Protein AF-A0A963H8M5-F1 (afdb_monomer)

Mean predicted aligned error: 11.71 Å

Nearest PDB structures (foldseek):
  8kea-assembly1_e  TM=5.798E-01  e=8.685E-01  unclassified Caudoviricetes
  7aeb-assembly1_H  TM=4.946E-01  e=1.391E+00  Algoriphagus machipongonensis

Foldseek 3Di:
DDDPDDDDDDDDDDPAPVQFAAWFPPWDDPDPDPVDPTDTRRGTDDDRHDPDDPVNCVVCVVVVVVLDPDDPDPVSVVVVVVVVD

Sequence (85 aa):
AGSGTEFTARYRIGNGPDGNVGAGAIAHAGTKEAAIVAVSNPLPASGGVAPESAAQLRRRAPQAFRTQQRAVTPADYAEVTERID

Structure (mmCIF, N/CA/C/O backbone):
data_AF-A0A963H8M5-F1
#
_entry.id   AF-A0A963H8M5-F1
#
loop_
_atom_site.group_PDB
_atom_site.id
_atom_site.type_symbol
_atom_site.label_atom_id
_atom_site.label_alt_id
_atom_site.label_comp_id
_atom_site.label_asym_id
_atom_site.label_entity_id
_atom_site.label_seq_id
_atom_site.pdbx_PDB_ins_code
_atom_site.Cartn_x
_atom_site.Cartn_y
_atom_site.Cartn_z
_atom_site.occupancy
_atom_site.B_iso_or_equiv
_atom_site.auth_seq_id
_atom_site.auth_comp_id
_atom_site.auth_asym_id
_atom_site.auth_atom_id
_atom_site.pdbx_PDB_model_num
ATOM 1 N N . ALA A 1 1 ? 0.799 -1.204 36.683 1.00 49.47 1 ALA A N 1
ATOM 2 C CA . ALA A 1 1 ? 1.563 -1.158 35.421 1.00 49.47 1 ALA A CA 1
ATOM 3 C C . ALA A 1 1 ? 2.926 -0.561 35.737 1.00 49.47 1 ALA A C 1
ATOM 5 O O . ALA A 1 1 ? 2.967 0.536 36.279 1.00 49.47 1 ALA A O 1
ATOM 6 N N . GLY A 1 2 ? 4.004 -1.328 35.559 1.00 55.78 2 GLY A N 1
ATOM 7 C CA . GLY A 1 2 ? 5.351 -0.919 35.963 1.00 55.78 2 GLY A CA 1
ATOM 8 C C . GLY A 1 2 ? 5.904 0.166 35.043 1.00 55.78 2 GLY A C 1
ATOM 9 O O . GLY A 1 2 ? 5.874 0.021 33.824 1.00 55.78 2 GLY A O 1
ATOM 10 N N . SER A 1 3 ? 6.390 1.259 35.624 1.00 71.50 3 SER A N 1
ATOM 11 C CA . SER A 1 3 ? 7.140 2.294 34.917 1.00 71.50 3 SER A CA 1
ATOM 12 C C . SER A 1 3 ? 8.463 1.699 34.421 1.00 71.50 3 SER A C 1
ATOM 14 O O . SER A 1 3 ? 9.361 1.457 35.225 1.00 71.50 3 SER A O 1
ATOM 16 N N . GLY A 1 4 ? 8.554 1.408 33.120 1.00 79.25 4 GLY A N 1
ATOM 17 C CA . GLY A 1 4 ? 9.755 0.837 32.494 1.00 79.25 4 GLY A CA 1
ATOM 18 C C . GLY A 1 4 ? 9.522 -0.021 31.243 1.00 79.25 4 GLY A C 1
ATOM 19 O O . GLY A 1 4 ? 10.490 -0.494 30.661 1.00 79.25 4 GLY A O 1
ATOM 20 N N . THR A 1 5 ? 8.277 -0.256 30.815 1.00 81.12 5 THR A N 1
ATOM 21 C CA . THR A 1 5 ? 8.006 -1.033 29.592 1.00 81.12 5 THR A CA 1
ATOM 22 C C . THR A 1 5 ? 8.193 -0.183 28.335 1.00 81.12 5 THR A C 1
ATOM 24 O O . THR A 1 5 ? 7.481 0.800 28.137 1.00 81.12 5 THR A O 1
ATOM 27 N N . GLU A 1 6 ? 9.117 -0.591 27.468 1.00 87.19 6 GLU A N 1
ATOM 28 C CA . GLU A 1 6 ? 9.314 -0.009 26.140 1.00 87.19 6 GLU A CA 1
ATOM 29 C C . GLU A 1 6 ? 8.499 -0.784 25.094 1.00 87.19 6 GLU A C 1
ATOM 31 O O . GLU A 1 6 ? 8.527 -2.015 25.049 1.00 87.19 6 GLU A O 1
ATOM 36 N N . PHE A 1 7 ? 7.762 -0.063 24.247 1.00 88.75 7 PHE A N 1
ATOM 37 C CA . PHE A 1 7 ? 6.976 -0.647 23.162 1.00 88.75 7 PHE A CA 1
ATOM 38 C C . PHE A 1 7 ? 7.586 -0.265 21.819 1.00 88.75 7 PHE A C 1
ATOM 40 O O . PHE A 1 7 ? 7.762 0.913 21.520 1.00 88.75 7 PHE A O 1
ATOM 47 N N . THR A 1 8 ? 7.847 -1.265 20.978 1.00 93.00 8 THR A N 1
ATOM 48 C CA . THR A 1 8 ? 8.226 -1.049 19.579 1.00 93.00 8 THR A CA 1
ATOM 49 C C . THR A 1 8 ? 7.083 -1.482 18.672 1.00 93.00 8 THR A C 1
ATOM 51 O O . THR A 1 8 ? 6.646 -2.630 18.725 1.00 93.00 8 THR A O 1
ATOM 54 N N . ALA A 1 9 ? 6.628 -0.582 17.802 1.00 93.12 9 ALA A N 1
ATOM 55 C CA . ALA A 1 9 ? 5.661 -0.891 16.757 1.00 93.12 9 ALA A CA 1
ATOM 56 C C . ALA A 1 9 ? 6.333 -0.824 15.382 1.00 93.12 9 ALA A C 1
ATOM 58 O O . ALA A 1 9 ? 7.078 0.109 15.083 1.00 93.12 9 ALA A O 1
ATOM 59 N N . ARG A 1 10 ? 6.035 -1.802 14.522 1.00 95.62 10 ARG A N 1
ATOM 60 C CA . ARG A 1 10 ? 6.366 -1.761 13.094 1.00 95.62 10 ARG A CA 1
ATOM 61 C C . ARG A 1 10 ? 5.071 -1.640 12.313 1.00 95.62 10 ARG A C 1
ATOM 63 O O . ARG A 1 10 ? 4.191 -2.485 12.441 1.00 95.62 10 ARG A O 1
ATOM 70 N N . TYR A 1 11 ? 4.969 -0.605 11.497 1.00 92.31 11 TYR A N 1
ATOM 71 C CA . TYR A 1 11 ? 3.818 -0.363 10.640 1.00 92.31 11 TYR A CA 1
ATOM 72 C C . TYR A 1 11 ? 4.292 0.029 9.243 1.00 92.31 11 TYR A C 1
ATOM 74 O O . TYR A 1 11 ? 5.462 0.352 9.035 1.00 92.31 11 TYR A O 1
ATOM 82 N N . ARG A 1 12 ? 3.384 -0.055 8.270 1.00 90.12 12 ARG A N 1
ATOM 83 C CA . ARG A 1 12 ? 3.651 0.351 6.888 1.00 90.12 12 ARG A CA 1
ATOM 84 C C . ARG A 1 12 ? 3.005 1.705 6.642 1.00 90.12 12 ARG A C 1
ATOM 86 O O . ARG A 1 12 ? 1.869 1.922 7.057 1.00 90.12 12 ARG A O 1
ATOM 93 N N . ILE A 1 13 ? 3.717 2.574 5.938 1.00 89.31 13 ILE A N 1
ATOM 94 C CA . ILE A 1 13 ? 3.194 3.841 5.429 1.00 89.31 13 ILE A CA 1
ATOM 95 C C . ILE A 1 13 ? 3.118 3.695 3.912 1.00 89.31 13 ILE A C 1
ATOM 97 O O . ILE A 1 13 ? 4.112 3.349 3.278 1.00 89.31 13 ILE A O 1
ATOM 101 N N . GLY A 1 14 ? 1.927 3.884 3.350 1.00 89.12 14 GLY A N 1
ATOM 102 C CA . GLY A 1 14 ? 1.697 3.837 1.907 1.00 89.12 14 GLY A CA 1
ATOM 103 C C . GLY A 1 14 ? 1.462 5.229 1.327 1.00 89.12 14 GLY A C 1
ATOM 104 O O . GLY A 1 14 ? 1.093 6.150 2.050 1.00 89.12 14 GLY A O 1
ATOM 105 N N . ASN A 1 15 ? 1.600 5.353 0.008 1.00 90.31 15 ASN A N 1
ATOM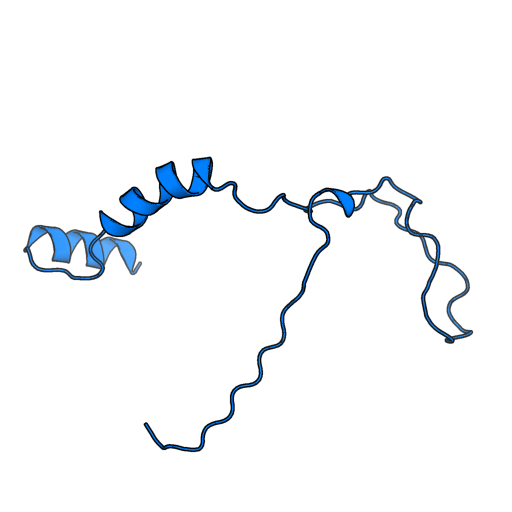 106 C CA . ASN A 1 15 ? 1.412 6.613 -0.726 1.00 90.31 15 ASN A CA 1
ATOM 107 C C . ASN A 1 15 ? -0.059 6.898 -1.087 1.00 90.31 15 ASN A C 1
ATOM 109 O O . ASN A 1 15 ? -0.348 7.788 -1.878 1.00 90.31 15 ASN A 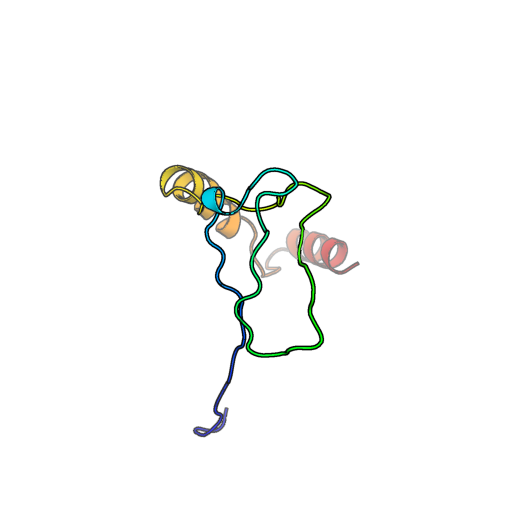O 1
ATOM 113 N N . GLY A 1 16 ? -1.005 6.123 -0.551 1.00 93.56 16 GLY A N 1
ATOM 114 C CA . GLY A 1 16 ? -2.410 6.232 -0.932 1.00 93.56 16 GLY A CA 1
ATOM 115 C C . GLY A 1 16 ? -2.635 5.898 -2.416 1.00 93.56 16 GLY A C 1
ATOM 116 O O . GLY A 1 16 ? -1.930 5.040 -2.956 1.00 93.56 16 GLY A O 1
ATOM 117 N N . PRO A 1 17 ? -3.619 6.532 -3.079 1.00 95.50 17 PRO A N 1
ATOM 118 C CA . PRO A 1 17 ? -3.980 6.231 -4.463 1.00 95.50 17 PRO A CA 1
ATOM 119 C C . PRO A 1 17 ? -2.851 6.450 -5.471 1.00 95.50 17 PRO A C 1
ATOM 121 O O . PRO A 1 17 ? -2.834 5.775 -6.494 1.00 95.50 17 PRO A O 1
ATOM 124 N N . ASP A 1 18 ? -1.889 7.320 -5.163 1.00 95.00 18 ASP A N 1
ATOM 125 C CA . ASP A 1 18 ? -0.736 7.600 -6.028 1.00 95.00 18 ASP A CA 1
ATOM 126 C C . ASP A 1 18 ? 0.190 6.379 -6.179 1.00 95.00 18 ASP A C 1
ATOM 128 O O . ASP A 1 18 ? 0.967 6.285 -7.125 1.00 95.00 18 ASP A O 1
ATOM 132 N N . GLY A 1 19 ? 0.098 5.411 -5.258 1.00 93.06 19 GLY A N 1
ATOM 133 C CA . GLY A 1 19 ? 0.781 4.121 -5.363 1.00 93.06 19 GLY A CA 1
ATOM 134 C C . GLY A 1 19 ? 0.098 3.119 -6.301 1.00 93.06 19 GLY A C 1
ATOM 135 O O . GLY A 1 19 ? 0.660 2.053 -6.555 1.00 93.06 19 GLY A O 1
ATOM 136 N N . ASN A 1 20 ? -1.100 3.427 -6.807 1.00 95.81 20 ASN A N 1
ATOM 137 C CA . ASN A 1 20 ? -1.802 2.567 -7.753 1.00 95.81 20 ASN A CA 1
ATOM 138 C C . ASN A 1 20 ? -1.244 2.808 -9.160 1.00 95.81 20 ASN A C 1
ATOM 140 O O . ASN A 1 20 ? -1.576 3.795 -9.814 1.00 95.81 20 ASN A O 1
ATOM 144 N N . VAL A 1 21 ? -0.392 1.899 -9.628 1.00 96.44 21 VAL A N 1
ATOM 145 C CA . VAL A 1 21 ? 0.286 2.003 -10.925 1.00 96.44 21 VAL A CA 1
ATOM 146 C C . VAL A 1 21 ? -0.056 0.827 -11.834 1.00 96.44 21 VAL A C 1
ATOM 148 O O . VAL A 1 21 ? -0.362 -0.272 -11.372 1.00 96.44 21 VAL A O 1
ATOM 151 N N . GLY A 1 22 ? 0.003 1.051 -13.147 1.00 97.44 22 GLY A N 1
ATOM 152 C CA . GLY A 1 22 ? -0.270 0.021 -14.149 1.00 97.44 22 GLY A CA 1
ATOM 153 C C . GLY A 1 22 ? 0.734 -1.135 -14.130 1.00 97.44 22 GLY A C 1
ATOM 154 O O . GLY A 1 22 ? 1.799 -1.055 -13.512 1.00 97.44 22 GLY A O 1
ATOM 155 N N . ALA A 1 23 ? 0.399 -2.219 -14.832 1.00 97.12 23 ALA A N 1
ATOM 156 C CA . ALA A 1 23 ? 1.342 -3.306 -15.086 1.00 97.12 23 ALA A CA 1
ATOM 157 C C . ALA A 1 23 ? 2.612 -2.773 -15.777 1.00 97.12 23 ALA A C 1
ATOM 159 O O . ALA A 1 23 ? 2.542 -1.887 -16.628 1.00 97.12 23 ALA A O 1
ATOM 160 N N . GLY A 1 24 ? 3.773 -3.294 -15.386 1.00 95.75 24 GLY A N 1
ATOM 161 C CA . GLY A 1 24 ? 5.088 -2.905 -15.899 1.00 95.75 24 GLY A CA 1
ATOM 162 C C . GLY A 1 24 ? 5.648 -1.577 -15.372 1.00 95.75 24 GLY A C 1
ATOM 163 O O . GLY A 1 24 ? 6.803 -1.272 -15.650 1.00 95.75 24 GLY A O 1
ATOM 164 N N . ALA A 1 25 ? 4.887 -0.793 -14.600 1.00 96.56 25 ALA A N 1
ATOM 165 C CA . ALA A 1 25 ? 5.360 0.486 -14.062 1.00 96.56 25 ALA A CA 1
ATOM 166 C C . ALA A 1 25 ? 6.462 0.333 -12.992 1.00 96.56 25 ALA A C 1
ATOM 168 O O . ALA A 1 25 ? 7.298 1.219 -12.820 1.00 96.56 25 ALA A O 1
ATOM 169 N N . ILE A 1 26 ? 6.485 -0.791 -12.272 1.00 94.56 26 ILE A N 1
ATOM 170 C CA . ILE A 1 26 ? 7.511 -1.118 -11.278 1.00 94.56 26 ILE A CA 1
ATOM 171 C C . ILE A 1 26 ? 8.594 -1.941 -11.973 1.00 94.56 26 ILE A C 1
ATOM 173 O O . ILE A 1 26 ? 8.453 -3.152 -12.094 1.00 94.56 26 ILE A O 1
ATOM 177 N N . ALA A 1 27 ? 9.665 -1.284 -12.419 1.00 95.31 27 ALA A N 1
ATOM 178 C CA . ALA A 1 27 ? 10.722 -1.912 -13.225 1.00 95.31 27 ALA A CA 1
ATOM 179 C C . ALA A 1 27 ? 12.138 -1.826 -12.619 1.00 95.31 27 ALA A C 1
ATOM 181 O O . ALA A 1 27 ? 13.097 -2.316 -13.208 1.00 95.31 27 ALA A O 1
ATOM 182 N N . HIS A 1 28 ? 12.288 -1.202 -11.447 1.00 92.69 28 HIS A N 1
ATOM 183 C CA . HIS A 1 28 ? 13.590 -0.966 -10.817 1.00 92.69 28 HIS A CA 1
ATOM 184 C C . HIS A 1 28 ? 13.642 -1.583 -9.420 1.00 92.69 28 HIS A C 1
ATOM 186 O O . HIS A 1 28 ? 12.714 -1.423 -8.628 1.00 92.69 28 HIS A O 1
ATOM 192 N N . ALA A 1 29 ? 14.752 -2.250 -9.102 1.00 92.06 29 ALA A N 1
ATOM 193 C CA . ALA A 1 29 ? 15.026 -2.778 -7.772 1.00 92.06 29 ALA A CA 1
ATOM 194 C C . ALA A 1 29 ? 16.030 -1.867 -7.049 1.00 92.06 29 ALA A C 1
ATOM 196 O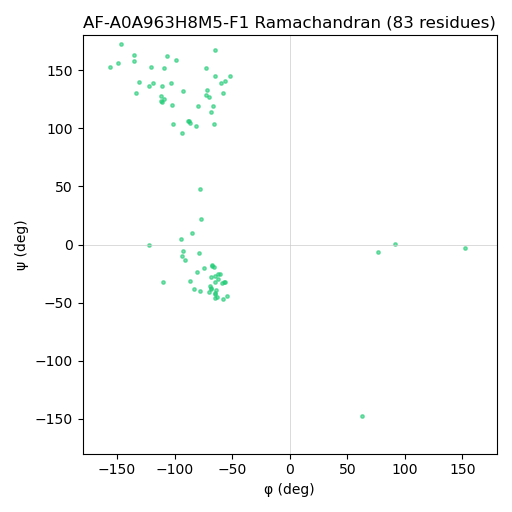 O . ALA A 1 29 ? 17.156 -1.686 -7.503 1.00 92.06 29 ALA A O 1
ATOM 197 N N . GLY A 1 30 ? 15.639 -1.297 -5.907 1.00 90.94 30 GLY A N 1
ATOM 198 C CA . GLY A 1 30 ? 16.503 -0.447 -5.076 1.00 90.94 30 GLY A CA 1
ATOM 199 C C . GLY A 1 30 ? 17.500 -1.240 -4.223 1.00 90.94 30 GLY A C 1
ATOM 200 O O . GLY A 1 30 ? 17.579 -1.021 -3.018 1.00 90.94 30 GLY A O 1
ATOM 201 N N . THR A 1 31 ? 18.209 -2.205 -4.811 1.00 90.62 31 THR A N 1
ATOM 202 C CA . THR A 1 31 ? 19.141 -3.110 -4.120 1.00 90.62 31 THR A CA 1
ATOM 203 C C . THR A 1 31 ? 20.449 -3.253 -4.896 1.00 90.62 31 THR A C 1
ATOM 205 O O . THR A 1 31 ? 20.494 -3.008 -6.097 1.00 90.62 31 THR A O 1
ATOM 208 N N . LYS A 1 32 ? 21.522 -3.642 -4.200 1.00 89.88 32 LYS A N 1
ATOM 209 C CA . LYS A 1 32 ? 22.841 -3.939 -4.789 1.00 89.88 32 LYS A CA 1
ATOM 210 C C . LYS A 1 32 ? 23.040 -5.429 -5.095 1.00 89.88 32 LYS A C 1
ATOM 212 O O . LYS A 1 32 ? 24.141 -5.829 -5.454 1.00 89.88 32 LYS A O 1
ATOM 217 N N . GLU A 1 33 ? 22.008 -6.246 -4.900 1.00 93.38 33 GLU A N 1
ATOM 218 C CA . GLU A 1 33 ? 22.066 -7.687 -5.135 1.00 93.38 33 GLU A CA 1
ATOM 219 C C . GLU A 1 33 ? 22.194 -7.993 -6.634 1.00 93.38 33 GLU A C 1
ATOM 221 O O . GLU A 1 33 ? 21.272 -7.737 -7.408 1.00 93.38 33 GLU A O 1
ATOM 226 N N . ALA A 1 34 ? 23.335 -8.555 -7.034 1.00 90.56 34 ALA A N 1
ATOM 227 C CA . ALA A 1 34 ? 23.660 -8.821 -8.433 1.00 90.56 34 ALA A CA 1
ATOM 228 C C . ALA A 1 34 ? 22.883 -10.011 -9.017 1.00 90.56 34 ALA A C 1
ATOM 230 O O . ALA A 1 34 ? 22.751 -10.113 -10.235 1.00 90.56 34 ALA A O 1
ATOM 231 N N . ALA A 1 35 ? 22.346 -10.900 -8.174 1.00 95.44 35 ALA A N 1
ATOM 232 C CA . ALA A 1 35 ? 21.522 -12.020 -8.626 1.00 95.44 35 ALA A CA 1
ATOM 233 C C . ALA A 1 35 ? 20.169 -11.583 -9.227 1.00 95.44 35 ALA A C 1
ATOM 235 O O . ALA A 1 35 ? 19.526 -12.360 -9.935 1.00 95.44 35 ALA A O 1
ATOM 236 N N . ILE A 1 36 ? 19.716 -10.353 -8.958 1.00 93.12 36 ILE A N 1
ATOM 237 C CA . ILE A 1 36 ? 18.453 -9.832 -9.488 1.00 93.12 36 ILE A CA 1
ATOM 238 C C . ILE A 1 36 ? 18.707 -9.212 -10.861 1.00 93.12 36 ILE A C 1
ATOM 240 O O . ILE A 1 36 ? 19.223 -8.105 -10.980 1.00 93.12 36 ILE A O 1
ATOM 244 N N . VAL A 1 37 ? 18.301 -9.933 -11.904 1.00 93.38 37 VAL A N 1
ATOM 245 C CA . VAL A 1 37 ? 18.512 -9.519 -13.301 1.00 93.38 37 VAL A CA 1
ATOM 246 C C . VAL A 1 37 ? 17.395 -8.601 -13.809 1.00 93.38 37 VAL A C 1
ATOM 248 O O . VAL A 1 37 ? 17.640 -7.728 -14.637 1.00 93.38 37 VAL A O 1
ATOM 251 N N . ALA A 1 38 ? 16.164 -8.778 -13.322 1.00 92.50 38 ALA A N 1
ATOM 252 C CA . ALA A 1 38 ? 15.020 -7.957 -13.705 1.00 92.50 38 ALA A CA 1
ATOM 253 C C . ALA A 1 38 ? 13.933 -7.961 -12.624 1.00 92.50 38 ALA A C 1
ATOM 255 O O . ALA A 1 38 ? 13.765 -8.935 -11.890 1.00 92.50 38 ALA A O 1
ATOM 256 N N . VAL A 1 39 ? 13.158 -6.877 -12.576 1.00 94.69 39 VAL A N 1
ATOM 257 C CA . VAL A 1 39 ? 11.931 -6.745 -11.786 1.00 94.69 39 VAL A CA 1
ATOM 258 C C . VAL A 1 39 ? 10.845 -6.192 -12.696 1.00 94.69 39 VAL A C 1
ATOM 260 O O . VAL A 1 39 ? 11.096 -5.319 -13.521 1.00 94.69 39 VAL A O 1
ATOM 263 N N . SER A 1 40 ? 9.635 -6.711 -12.547 1.00 96.69 40 SER A N 1
ATOM 264 C CA . SER A 1 40 ? 8.437 -6.146 -13.158 1.00 96.69 40 SER A CA 1
ATOM 265 C C . SER A 1 40 ? 7.236 -6.419 -12.258 1.00 96.69 40 SER A C 1
ATOM 267 O O . SER A 1 40 ? 7.251 -7.379 -11.483 1.00 96.69 40 SER A O 1
ATOM 269 N N . ASN A 1 41 ? 6.183 -5.608 -12.363 1.00 96.94 41 ASN A N 1
ATOM 270 C CA . ASN A 1 41 ? 4.857 -5.957 -11.857 1.00 96.94 41 ASN A CA 1
ATOM 271 C C . ASN A 1 41 ? 3.960 -6.415 -13.024 1.00 96.94 41 ASN A C 1
ATOM 273 O O . ASN A 1 41 ? 3.464 -5.577 -13.775 1.00 96.94 41 ASN A O 1
ATOM 277 N N . PRO A 1 42 ? 3.712 -7.726 -13.199 1.00 95.81 42 PRO A N 1
ATOM 278 C CA . PRO A 1 42 ? 2.858 -8.210 -14.289 1.00 95.81 42 PRO A CA 1
ATOM 279 C C . PRO A 1 42 ? 1.403 -7.747 -14.157 1.00 95.81 42 PRO A C 1
ATOM 281 O O . PRO A 1 42 ? 0.691 -7.616 -15.147 1.00 95.81 42 PRO A O 1
ATOM 284 N N . LEU A 1 43 ? 0.971 -7.498 -12.921 1.00 97.44 43 LEU A N 1
ATOM 285 C CA . LEU A 1 43 ? -0.348 -6.984 -12.583 1.00 97.44 43 LEU A CA 1
ATOM 286 C C . LEU A 1 43 ? -0.241 -5.537 -12.083 1.00 97.44 43 LEU A C 1
ATOM 288 O O . LEU A 1 43 ? 0.791 -5.160 -11.512 1.00 97.44 43 LEU A O 1
ATOM 292 N N . PRO A 1 44 ? -1.294 -4.720 -12.261 1.00 96.88 44 PRO A N 1
ATOM 293 C CA . PRO A 1 44 ? -1.329 -3.379 -11.697 1.00 96.88 44 PRO A CA 1
ATOM 294 C C . PRO A 1 44 ? -1.204 -3.426 -10.171 1.00 96.88 44 PRO A C 1
ATOM 296 O O . PRO A 1 44 ? -1.811 -4.267 -9.502 1.00 96.88 44 PRO A O 1
ATOM 299 N N . ALA A 1 45 ? -0.432 -2.495 -9.617 1.00 95.12 45 ALA A N 1
ATOM 300 C CA . ALA A 1 45 ? -0.444 -2.247 -8.185 1.00 95.12 45 ALA A CA 1
ATOM 301 C C . ALA A 1 45 ? -1.763 -1.551 -7.824 1.00 95.12 45 ALA A C 1
ATOM 303 O O . ALA A 1 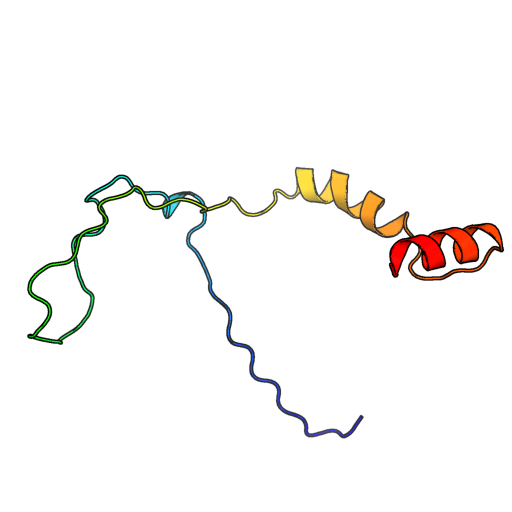45 ? -2.196 -0.618 -8.501 1.00 95.12 45 ALA A O 1
ATOM 304 N N . SER A 1 46 ? -2.420 -2.027 -6.772 1.00 94.75 46 SER A N 1
ATOM 305 C CA . SER A 1 46 ? -3.745 -1.560 -6.363 1.00 94.75 46 SER A CA 1
ATOM 306 C C . SER A 1 46 ? -3.892 -1.602 -4.839 1.00 94.75 46 SER A C 1
ATOM 308 O O . SER A 1 46 ? -3.015 -2.104 -4.133 1.00 94.75 46 SER A O 1
ATOM 310 N N . GLY A 1 47 ? -5.000 -1.065 -4.323 1.00 93.19 47 GLY A N 1
ATOM 311 C CA . GLY A 1 47 ? -5.291 -1.028 -2.885 1.00 93.19 47 GLY A CA 1
ATOM 312 C C . GLY A 1 47 ? -4.799 0.231 -2.164 1.00 93.19 47 GLY A C 1
ATOM 313 O O . GLY A 1 47 ? -5.029 0.372 -0.966 1.00 93.19 47 GLY A O 1
ATOM 314 N N . GLY A 1 48 ? -4.176 1.173 -2.873 1.00 93.12 48 GLY A N 1
ATOM 315 C CA . GLY A 1 48 ? -3.924 2.518 -2.373 1.00 93.12 48 GLY A CA 1
ATOM 316 C C . GLY A 1 48 ? -5.235 3.277 -2.177 1.00 93.12 48 GLY A C 1
ATOM 317 O O . GLY A 1 48 ? -5.982 3.486 -3.134 1.00 93.12 48 GLY A O 1
ATOM 318 N N . VAL A 1 49 ? -5.512 3.687 -0.938 1.00 92.69 49 VAL A N 1
ATOM 319 C CA . VAL A 1 49 ? -6.747 4.385 -0.549 1.00 92.69 49 VAL A CA 1
ATOM 320 C C . VAL A 1 49 ? -6.406 5.766 -0.006 1.00 92.69 49 VAL A C 1
ATOM 322 O O . VAL A 1 49 ? -5.420 5.936 0.713 1.00 92.69 49 VAL A O 1
ATOM 325 N N . ALA A 1 50 ? -7.212 6.764 -0.371 1.00 91.25 50 ALA A N 1
ATOM 326 C CA . ALA A 1 50 ? -7.053 8.115 0.148 1.00 91.25 50 ALA A CA 1
ATOM 327 C C . ALA A 1 50 ? -7.321 8.139 1.661 1.00 91.25 50 ALA A C 1
ATOM 329 O O . ALA A 1 50 ? -8.224 7.437 2.130 1.00 91.25 50 ALA A O 1
ATOM 330 N N . PRO A 1 51 ? -6.598 8.973 2.428 1.00 88.38 51 PRO A N 1
ATOM 331 C CA . PRO A 1 51 ? -6.960 9.237 3.811 1.00 88.38 51 PRO A CA 1
ATOM 332 C C . PRO A 1 51 ? -8.429 9.656 3.920 1.00 88.38 51 PRO A C 1
ATOM 334 O O . PRO A 1 51 ? -8.963 10.341 3.042 1.00 88.38 51 PRO A O 1
ATOM 337 N N . GLU A 1 52 ? -9.089 9.252 5.004 1.00 88.25 52 GLU A N 1
ATOM 338 C CA . GLU A 1 52 ? -10.461 9.683 5.257 1.00 88.25 52 GLU A CA 1
ATOM 339 C C . GLU A 1 52 ? -10.526 11.216 5.325 1.00 88.25 52 GLU A C 1
ATOM 341 O O . GLU A 1 52 ? -9.757 11.863 6.036 1.00 88.25 52 GLU A O 1
ATOM 346 N N . SER A 1 53 ? -11.463 11.813 4.588 1.00 90.69 53 SER A N 1
ATOM 347 C CA . SER A 1 53 ? -11.643 13.265 4.615 1.00 90.69 53 SER A CA 1
ATOM 348 C C . SER A 1 53 ? -12.280 13.730 5.927 1.00 90.69 53 SER A C 1
ATOM 350 O O . SER A 1 53 ? -13.128 13.049 6.506 1.00 90.69 53 SER A O 1
ATOM 352 N N . ALA A 1 54 ? -11.985 14.964 6.343 1.00 89.69 54 ALA A N 1
ATOM 353 C CA . ALA A 1 54 ? -12.604 15.564 7.529 1.00 89.69 54 ALA A CA 1
ATOM 354 C C . ALA A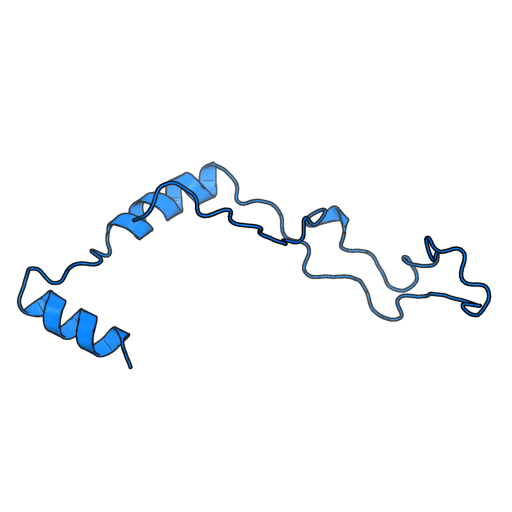 1 54 ? -14.146 15.585 7.463 1.00 89.69 54 ALA A C 1
ATOM 356 O O . ALA A 1 54 ? -14.820 15.453 8.483 1.00 89.69 54 ALA A O 1
ATOM 357 N N . ALA A 1 55 ? -14.727 15.724 6.267 1.00 89.31 55 ALA A N 1
ATOM 358 C CA . ALA A 1 55 ? -16.175 15.674 6.075 1.00 89.31 55 ALA A CA 1
ATOM 359 C C . ALA A 1 55 ? -16.752 14.264 6.290 1.00 89.31 55 ALA A C 1
ATOM 361 O O . ALA A 1 55 ? -17.814 14.127 6.897 1.00 89.31 55 ALA A O 1
ATOM 362 N N . GLN A 1 56 ? -16.064 13.217 5.817 1.00 87.69 56 GLN A N 1
ATOM 363 C CA . GLN A 1 56 ? -16.444 11.827 6.098 1.00 87.69 56 GLN A CA 1
ATOM 364 C C . GLN A 1 56 ? -16.318 11.526 7.592 1.00 87.69 56 GLN A C 1
ATOM 366 O O . GLN A 1 56 ? -17.283 11.038 8.181 1.00 87.69 56 GLN A O 1
ATOM 371 N N . LEU A 1 57 ? -15.207 11.938 8.207 1.00 87.31 57 LEU A N 1
ATOM 372 C CA . LEU A 1 57 ? -14.968 11.767 9.635 1.00 87.31 57 LEU A CA 1
ATOM 373 C C . LEU A 1 57 ? -16.071 12.428 10.473 1.00 87.31 57 LEU A C 1
ATOM 375 O O . LEU A 1 57 ? -16.639 11.787 11.347 1.00 87.31 57 LEU A O 1
ATOM 379 N N . ARG A 1 58 ? -16.461 13.675 10.166 1.00 86.00 58 ARG A N 1
ATOM 380 C CA . ARG A 1 58 ? -17.560 14.376 10.866 1.00 86.00 58 ARG A CA 1
ATOM 381 C C . ARG A 1 58 ? -18.898 13.641 10.788 1.00 86.00 58 ARG A C 1
ATOM 383 O O . ARG A 1 58 ? -19.679 13.718 11.729 1.00 86.00 58 ARG A O 1
ATOM 390 N N . ARG A 1 59 ? -19.174 12.938 9.684 1.00 85.81 59 ARG A N 1
ATOM 391 C CA . ARG A 1 59 ? -20.401 12.139 9.537 1.00 85.81 59 ARG A CA 1
ATOM 392 C C . ARG A 1 59 ? -20.325 10.806 10.283 1.00 85.81 59 ARG A C 1
ATOM 394 O O . ARG A 1 59 ? -21.322 10.400 10.872 1.00 85.81 59 ARG A O 1
ATOM 401 N N . ARG A 1 60 ? -19.171 10.130 10.252 1.00 81.31 60 ARG A N 1
ATOM 402 C CA . ARG A 1 60 ? -18.995 8.793 10.847 1.00 81.31 60 ARG A CA 1
ATOM 403 C C . ARG A 1 60 ? -18.709 8.830 12.346 1.00 81.31 60 ARG A C 1
ATOM 405 O O . ARG A 1 60 ? -19.233 7.993 13.073 1.00 81.31 60 ARG A O 1
ATOM 412 N N . ALA A 1 61 ? -17.929 9.801 12.822 1.00 79.50 61 ALA A N 1
ATOM 413 C CA . ALA A 1 61 ? -17.479 9.862 14.212 1.00 79.50 61 ALA A CA 1
ATOM 414 C C . ALA A 1 61 ? -18.635 9.800 15.231 1.00 79.50 61 ALA A C 1
ATOM 416 O O . ALA A 1 61 ? -18.539 8.991 16.150 1.00 79.50 61 ALA A O 1
ATOM 417 N N . PRO A 1 62 ? -19.766 10.523 15.071 1.00 78.06 62 PRO A N 1
ATOM 418 C CA . PRO A 1 62 ? -20.880 10.418 16.015 1.00 78.06 62 PRO A CA 1
ATOM 419 C C . PRO A 1 62 ? -21.506 9.018 16.091 1.00 78.06 62 PRO A C 1
ATOM 421 O O . PRO A 1 62 ? -22.011 8.642 17.143 1.00 78.06 62 PRO A O 1
ATOM 424 N N . GLN A 1 63 ? -21.481 8.237 15.002 1.00 71.94 63 GLN A N 1
ATOM 425 C CA . GLN A 1 63 ? -22.036 6.878 14.984 1.00 71.94 63 GLN A CA 1
ATOM 426 C C . GLN A 1 63 ? -21.206 5.919 15.846 1.00 71.94 63 GLN A C 1
ATOM 428 O O . GLN A 1 63 ? -21.781 5.091 16.548 1.00 71.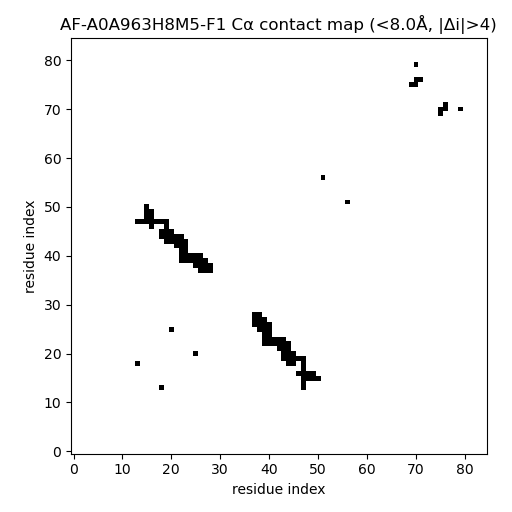94 63 GLN A O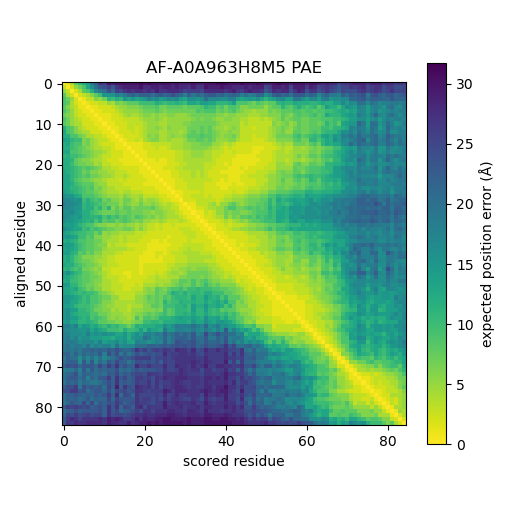 1
ATOM 433 N N . ALA A 1 64 ? -19.879 6.088 15.875 1.00 63.00 64 ALA A N 1
ATOM 434 C CA . ALA A 1 64 ? -18.984 5.280 16.705 1.00 63.00 64 ALA A CA 1
ATOM 435 C C . ALA A 1 64 ? -19.258 5.435 18.214 1.00 63.00 64 ALA A C 1
ATOM 437 O O . ALA A 1 64 ? -19.001 4.513 18.979 1.00 63.00 64 ALA A O 1
ATOM 438 N N . PHE A 1 65 ? -19.830 6.568 18.640 1.00 63.72 65 PHE A N 1
ATOM 439 C CA . PHE A 1 65 ? -20.189 6.828 20.040 1.00 63.72 65 PHE A CA 1
ATOM 440 C C . PHE A 1 65 ? -21.629 6.448 20.402 1.00 63.72 65 PHE A C 1
ATOM 442 O O . PHE A 1 65 ? -22.003 6.536 21.569 1.00 63.72 65 PHE A O 1
ATOM 449 N N . ARG A 1 66 ? -22.453 6.029 19.431 1.00 65.19 66 ARG A N 1
ATOM 450 C CA . ARG A 1 66 ? -23.823 5.558 19.706 1.00 65.19 66 ARG A CA 1
ATOM 451 C C . ARG A 1 66 ? -23.867 4.117 20.198 1.00 65.19 66 ARG A C 1
ATOM 453 O O . ARG A 1 66 ? -24.818 3.750 20.872 1.00 65.19 66 ARG A O 1
ATOM 460 N N . THR A 1 67 ? -22.844 3.326 19.884 1.00 62.34 67 THR A N 1
ATOM 461 C CA . 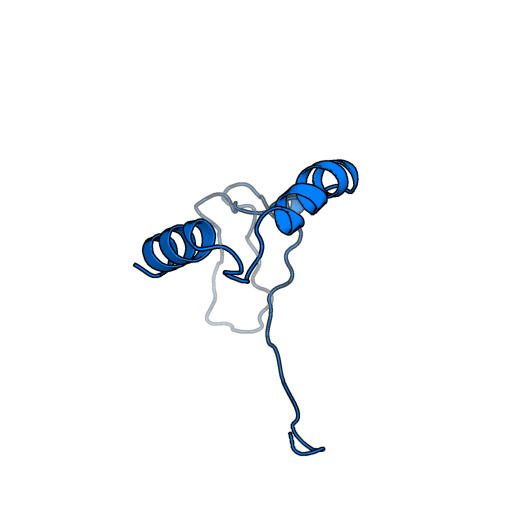THR A 1 67 ? -22.697 1.975 20.431 1.00 62.34 67 THR A CA 1
ATOM 462 C C . THR A 1 67 ? -21.954 2.081 21.755 1.00 62.34 67 THR A C 1
ATOM 464 O O . THR A 1 67 ? -20.749 2.340 21.780 1.00 62.34 67 THR A O 1
ATOM 467 N N . GLN A 1 68 ? -22.662 1.916 22.872 1.00 61.56 68 GLN A N 1
ATOM 468 C CA . GLN A 1 68 ? -22.002 1.848 24.170 1.00 61.56 68 GLN A CA 1
ATOM 469 C C . GLN A 1 68 ? -21.227 0.526 24.250 1.00 61.56 68 GLN A C 1
ATOM 471 O O . GLN A 1 68 ? -21.777 -0.551 24.047 1.00 61.56 68 GLN A O 1
ATOM 476 N N . GLN A 1 69 ? -19.934 0.579 24.580 1.00 64.56 69 GLN A N 1
ATOM 477 C CA . GLN A 1 69 ? -19.152 -0.628 24.901 1.00 64.56 69 GLN A CA 1
ATOM 478 C C . GLN A 1 69 ? -19.447 -1.148 26.322 1.00 64.56 69 GLN A C 1
ATOM 480 O O . GLN A 1 69 ? -18.617 -1.809 26.940 1.00 64.56 69 GLN A O 1
ATOM 485 N N . ARG A 1 70 ? -20.606 -0.790 26.882 1.00 64.19 70 ARG A N 1
ATOM 486 C CA . ARG A 1 70 ? -21.040 -1.139 28.233 1.00 64.19 70 ARG A CA 1
ATOM 487 C C . ARG A 1 70 ? -22.478 -1.617 28.152 1.00 64.19 70 ARG A C 1
ATOM 489 O O . ARG A 1 70 ? -23.300 -0.919 27.572 1.00 64.19 70 ARG A O 1
ATOM 496 N N . ALA A 1 71 ? -22.754 -2.766 28.758 1.00 61.16 71 ALA A N 1
ATOM 497 C CA . ALA A 1 71 ? -24.115 -3.220 28.970 1.00 61.16 71 ALA A CA 1
ATOM 498 C C . ALA A 1 71 ? -24.623 -2.657 30.299 1.00 61.16 71 ALA A C 1
ATOM 500 O O . ALA A 1 71 ? -24.159 -3.065 31.366 1.00 61.16 71 ALA A O 1
ATOM 501 N N . VAL A 1 72 ? -25.508 -1.662 30.239 1.00 69.12 72 VAL A N 1
ATOM 502 C CA . VAL A 1 72 ? -26.054 -1.005 31.438 1.00 69.12 72 VAL A CA 1
ATOM 503 C C . VAL A 1 72 ? -27.528 -1.359 31.614 1.00 69.12 72 VAL A C 1
ATOM 505 O O . VAL A 1 72 ? -27.992 -1.503 32.744 1.00 69.12 72 VAL A O 1
ATOM 508 N N . THR A 1 73 ? -28.253 -1.564 30.514 1.00 74.62 73 THR A N 1
ATOM 509 C CA . THR A 1 73 ? -29.636 -2.045 30.517 1.00 74.62 73 THR A CA 1
ATOM 510 C C . THR A 1 73 ? -29.712 -3.555 30.250 1.00 74.62 73 THR A C 1
ATOM 512 O O . THR A 1 73 ? -28.794 -4.124 29.657 1.00 74.62 73 THR A O 1
ATOM 515 N N . PRO A 1 74 ? -30.810 -4.234 30.638 1.00 74.25 74 PRO A N 1
ATOM 516 C CA . PRO A 1 74 ? -31.017 -5.645 30.304 1.00 74.25 74 PRO A CA 1
ATOM 517 C C . PRO A 1 74 ? -30.992 -5.935 28.794 1.00 74.25 74 PRO A C 1
ATOM 519 O O . PRO A 1 74 ? -30.540 -7.003 28.393 1.00 74.25 74 PRO A O 1
ATOM 522 N N . ALA A 1 75 ? -31.442 -4.988 27.963 1.00 73.19 75 ALA A N 1
ATOM 523 C CA . ALA A 1 75 ? -31.393 -5.114 26.507 1.00 73.19 75 ALA A CA 1
ATOM 524 C C . ALA A 1 75 ? -29.948 -5.068 25.979 1.00 73.19 75 ALA A C 1
ATOM 526 O O . ALA A 1 75 ? -29.591 -5.860 25.111 1.00 73.19 75 ALA A O 1
ATOM 527 N N . ASP A 1 76 ? -29.096 -4.220 26.564 1.00 69.31 76 ASP A N 1
ATOM 528 C CA . ASP A 1 76 ? -27.685 -4.131 26.177 1.00 69.31 76 ASP A CA 1
ATOM 529 C C . ASP A 1 76 ? -26.921 -5.431 26.490 1.00 69.31 76 ASP A C 1
ATOM 531 O O . ASP A 1 76 ? -25.988 -5.787 25.777 1.00 69.31 76 ASP A O 1
ATOM 535 N N . TYR A 1 77 ? -27.291 -6.151 27.560 1.00 63.47 77 TYR A N 1
ATOM 536 C CA . TYR A 1 77 ? -26.675 -7.445 27.885 1.00 63.47 77 TYR A CA 1
ATOM 537 C C . TYR A 1 77 ? -26.970 -8.492 26.809 1.00 63.47 77 TYR A C 1
ATOM 539 O O . TYR A 1 77 ? -26.060 -9.219 26.424 1.00 63.47 77 TYR A O 1
ATOM 547 N N . ALA A 1 78 ? -28.204 -8.533 26.294 1.00 70.31 78 ALA A N 1
ATOM 548 C CA . ALA A 1 78 ? -28.561 -9.422 25.192 1.00 70.31 78 ALA A CA 1
ATOM 549 C C . ALA A 1 78 ? -27.777 -9.073 23.912 1.00 70.31 78 ALA A C 1
ATOM 551 O O . ALA A 1 78 ? -27.177 -9.955 23.302 1.00 70.31 78 ALA A O 1
ATOM 552 N N . GLU A 1 79 ? -27.685 -7.783 23.566 1.00 71.06 79 GLU A N 1
ATOM 553 C CA . GLU A 1 79 ? -26.941 -7.312 22.385 1.00 71.06 79 GLU A CA 1
ATOM 554 C C . GLU A 1 79 ? -25.429 -7.599 22.483 1.00 71.06 79 GLU A C 1
ATOM 556 O O . GLU A 1 79 ? -24.786 -7.974 21.502 1.00 71.06 79 GLU A O 1
ATOM 561 N N . VAL A 1 80 ? -24.829 -7.440 23.669 1.00 66.38 80 VAL A N 1
ATOM 562 C CA . VAL A 1 80 ? -23.402 -7.731 23.876 1.00 66.38 80 VAL A CA 1
ATOM 563 C C . VAL A 1 80 ? -23.113 -9.227 23.765 1.00 66.38 80 VAL A C 1
ATOM 565 O O . VAL A 1 80 ? -22.067 -9.578 23.219 1.00 66.38 80 VAL A O 1
ATOM 568 N N . THR A 1 81 ? -24.008 -10.096 24.244 1.00 63.78 81 THR A N 1
ATOM 569 C CA . THR A 1 81 ? -23.851 -11.552 24.117 1.00 63.78 81 THR A CA 1
ATOM 570 C C . THR A 1 81 ? -23.897 -11.998 22.654 1.00 63.78 81 THR A C 1
ATOM 572 O O . THR A 1 81 ? -23.023 -12.751 22.247 1.00 63.78 81 THR A O 1
ATOM 575 N N . GLU A 1 82 ? -24.809 -11.460 21.838 1.00 66.94 82 GLU A N 1
ATOM 576 C CA . GLU A 1 82 ? -24.905 -11.792 20.402 1.00 66.94 82 GLU A CA 1
ATOM 577 C C . GLU A 1 82 ? -23.711 -11.304 19.559 1.00 66.94 82 GLU A C 1
ATOM 579 O O . GLU A 1 82 ? -23.508 -11.769 18.442 1.00 66.94 82 GLU A O 1
ATOM 584 N N . ARG A 1 83 ? -22.908 -10.360 20.068 1.00 61.78 83 ARG A N 1
ATOM 585 C CA . ARG A 1 83 ? -21.742 -9.803 19.357 1.00 61.78 83 ARG A CA 1
ATOM 586 C C . ARG A 1 83 ? -20.429 -10.547 19.633 1.00 61.78 83 ARG A C 1
ATOM 588 O O . ARG A 1 83 ? -19.429 -10.252 18.981 1.00 61.78 83 ARG A O 1
ATOM 595 N N . ILE A 1 84 ? -20.390 -11.403 20.655 1.00 57.06 84 ILE A N 1
ATOM 596 C CA . ILE A 1 84 ? -19.173 -12.119 21.082 1.00 57.06 84 ILE A CA 1
ATOM 597 C C . ILE A 1 84 ? -19.070 -13.518 20.435 1.00 57.06 84 ILE A C 1
ATOM 599 O O . ILE A 1 84 ? -17.992 -14.112 20.490 1.00 57.06 84 ILE A O 1
ATOM 603 N N . ASP A 1 85 ? -20.127 -13.988 19.766 1.00 42.56 85 ASP A N 1
ATOM 604 C CA . ASP A 1 85 ? -20.119 -15.181 18.900 1.00 42.56 85 ASP A CA 1
ATOM 605 C C . ASP A 1 85 ? -19.629 -14.860 17.471 1.00 42.56 85 ASP A C 1
ATOM 607 O O . ASP A 1 85 ? -18.927 -15.717 16.879 1.00 42.56 85 ASP A O 1
#

Solvent-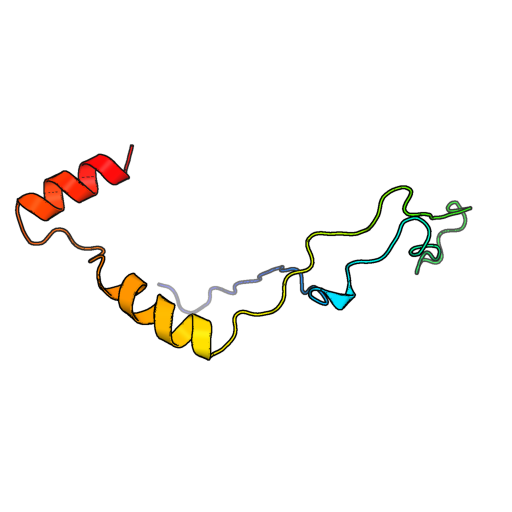accessible surface area (backbone atoms only — not comparable to full-atom values): 5781 Å² total; per-residue (Å²): 134,76,93,81,80,84,85,87,86,88,83,86,86,80,70,22,47,80,57,44,37,59,52,56,69,52,55,78,72,98,67,90,63,78,88,64,85,79,53,66,29,91,55,56,45,70,87,41,54,70,78,85,47,72,70,56,45,66,65,48,54,65,58,68,68,68,59,67,97,60,64,84,50,79,67,39,46,55,57,54,55,71,69,74,114

pLDDT: mean 83.28, std 13.64, range [42.56, 97.44]

Radius of gyration: 23.03 Å; Cα contacts (8 Å, |Δi|>4): 58; chains: 1; bounding box: 55×31×52 Å

Secondary structure (DSSP, 8-state):
--TT-----------GGGG---TT------S--TT------SS------PPPPHHHHHHHHHHHTTS-SS--SHHHHHHHHHT--